Protein AF-A0A7S0NNC3-F1 (afdb_monomer)

Nearest PDB structures (foldseek):
  8gxq-assembly1_HA  TM=7.441E-01  e=6.236E-03  Homo sapiens
  8rev-assembly1_A  TM=7.590E-01  e=7.896E-02  Thermochaetoides thermophila
  4bt8-assembly1_A  TM=3.717E-01  e=1.886E+00  Homo sapiens
  2yq8-assembly1_A  TM=3.589E-01  e=1.998E+00  Homo sapiens

pLDDT: mean 87.31, std 13.61, range [35.69, 98.31]

Organism: Micromonas pusilla (NCBI:txid38833)

Foldseek 3Di:
DDDDDDDPPCPPVVVVCVVVVHDDPDDDDDPPPDDCVPGDDDDDDQAFPVGQGCDPDPVSLLDLSNLVRVLRRLLVVLQVDPDDDDDDDPDPVSLVSSVVSCVVVVSQVVSCVSNVDHDDDDDDPPDDPPPPPDD

Structure (mmCIF, N/CA/C/O backbone):
data_AF-A0A7S0NNC3-F1
#
_entry.id   AF-A0A7S0NNC3-F1
#
loop_
_atom_site.group_PDB
_atom_site.id
_atom_site.type_symbol
_atom_site.label_atom_id
_atom_site.label_alt_id
_atom_site.label_comp_id
_atom_site.label_asym_id
_atom_site.label_entity_id
_atom_site.label_seq_id
_atom_site.pdbx_PDB_ins_code
_atom_site.Cartn_x
_atom_site.Cartn_y
_atom_site.Cartn_z
_atom_site.occupancy
_atom_site.B_iso_or_equiv
_atom_site.auth_seq_id
_atom_site.auth_comp_id
_atom_site.auth_asym_id
_atom_site.auth_atom_id
_atom_site.pdbx_PDB_model_num
ATOM 1 N N . ARG A 1 1 ? 28.266 12.285 -28.027 1.00 73.88 1 ARG A N 1
ATOM 2 C CA . ARG A 1 1 ? 27.520 12.337 -26.744 1.00 73.88 1 ARG A CA 1
ATOM 3 C C . ARG A 1 1 ? 26.601 11.123 -26.718 1.00 73.88 1 ARG A C 1
ATOM 5 O O . ARG A 1 1 ? 25.989 10.869 -27.744 1.00 73.88 1 ARG A O 1
ATOM 12 N N . CYS A 1 2 ? 26.565 10.363 -25.625 1.00 85.38 2 CYS A N 1
ATOM 13 C CA . CYS A 1 2 ? 25.735 9.164 -25.469 1.00 85.38 2 CYS A CA 1
ATOM 14 C C . CYS A 1 2 ? 24.913 9.315 -24.184 1.00 85.38 2 CYS A C 1
ATOM 16 O O . CYS A 1 2 ? 25.443 9.830 -23.200 1.00 85.38 2 CYS A O 1
ATOM 18 N N . VAL A 1 3 ? 23.644 8.907 -24.213 1.00 85.94 3 VAL A N 1
ATOM 19 C CA 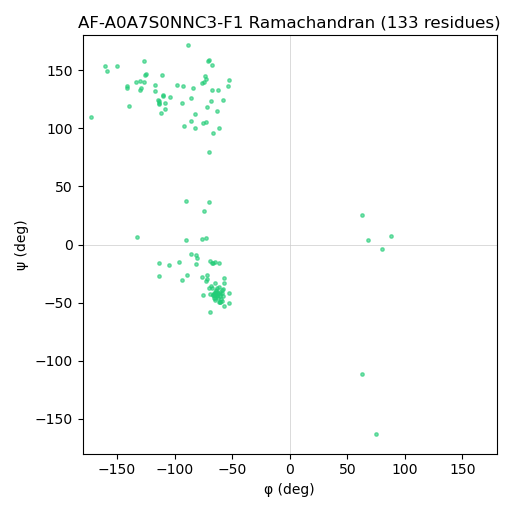. VAL A 1 3 ? 22.763 8.859 -23.040 1.00 85.94 3 VAL A CA 1
ATOM 20 C C . VAL A 1 3 ? 22.445 7.395 -22.780 1.00 85.94 3 VAL A C 1
ATOM 22 O O . VAL A 1 3 ? 21.970 6.699 -23.673 1.00 85.94 3 VAL A O 1
ATOM 25 N N . VAL A 1 4 ? 22.730 6.939 -21.564 1.00 88.38 4 VAL A N 1
ATOM 26 C CA . VAL A 1 4 ? 22.419 5.584 -21.107 1.00 88.38 4 VAL A CA 1
ATOM 27 C C . VAL A 1 4 ? 21.304 5.696 -20.082 1.00 88.38 4 VAL A C 1
ATOM 29 O O . VAL A 1 4 ? 21.416 6.479 -19.140 1.00 88.38 4 VAL A O 1
ATOM 32 N N . LEU A 1 5 ? 20.239 4.922 -20.274 1.00 85.31 5 LEU A N 1
ATOM 33 C CA . LEU A 1 5 ? 19.135 4.838 -19.332 1.00 85.31 5 LEU A CA 1
ATOM 34 C C . LEU A 1 5 ? 19.146 3.471 -18.654 1.00 85.31 5 LEU A C 1
ATOM 36 O O . LEU A 1 5 ? 19.161 2.441 -19.325 1.00 85.31 5 LEU A O 1
ATOM 40 N N . THR A 1 6 ? 19.123 3.474 -17.326 1.00 87.56 6 THR A N 1
ATOM 41 C CA . THR A 1 6 ? 19.079 2.270 -16.497 1.00 87.56 6 THR A CA 1
ATOM 42 C C . THR A 1 6 ? 17.958 2.398 -15.469 1.00 87.56 6 THR A C 1
ATOM 44 O O . THR A 1 6 ? 17.715 3.474 -14.928 1.00 87.56 6 THR A O 1
ATOM 47 N N . SER A 1 7 ? 17.242 1.304 -15.210 1.00 82.31 7 SER A N 1
ATOM 48 C CA . SER A 1 7 ? 16.233 1.215 -14.150 1.00 82.31 7 SER A CA 1
ATOM 49 C C . SER A 1 7 ? 15.990 -0.242 -13.779 1.00 82.31 7 SER A C 1
ATOM 51 O O . SER A 1 7 ? 16.085 -1.118 -14.635 1.00 82.31 7 SER A O 1
ATOM 53 N N . GLY A 1 8 ? 15.642 -0.489 -12.515 1.00 80.69 8 GLY A N 1
ATOM 54 C CA . GLY A 1 8 ? 15.256 -1.815 -12.027 1.00 80.69 8 GLY A CA 1
ATOM 55 C C . GLY A 1 8 ? 13.801 -2.201 -12.317 1.00 80.69 8 GLY A C 1
ATOM 56 O O . GLY A 1 8 ? 13.439 -3.349 -12.090 1.00 80.69 8 GLY A O 1
ATOM 57 N N . THR A 1 9 ? 12.963 -1.272 -12.796 1.00 78.06 9 THR A N 1
ATOM 58 C CA . THR A 1 9 ? 11.504 -1.476 -12.935 1.00 78.06 9 THR A CA 1
ATOM 59 C C . THR A 1 9 ? 10.926 -1.058 -14.292 1.00 78.06 9 THR A C 1
ATOM 61 O O . THR A 1 9 ? 9.714 -1.093 -14.465 1.00 78.06 9 THR A O 1
ATOM 64 N N . LEU A 1 10 ? 11.755 -0.673 -15.272 1.00 73.50 10 LEU A N 1
ATOM 65 C CA . LEU A 1 10 ? 11.293 -0.162 -16.581 1.00 73.50 10 LEU A CA 1
ATOM 66 C C . LEU A 1 10 ? 10.784 -1.235 -17.565 1.00 73.50 10 LEU A C 1
ATOM 68 O O . LEU A 1 10 ? 10.478 -0.913 -18.712 1.00 73.50 10 LEU A O 1
ATOM 72 N N . ALA A 1 11 ? 10.702 -2.500 -17.160 1.00 70.38 11 ALA A N 1
ATOM 73 C CA . ALA A 1 11 ? 10.175 -3.546 -18.029 1.00 70.38 11 ALA A CA 1
ATOM 74 C C . ALA A 1 11 ? 8.637 -3.438 -18.149 1.00 70.38 11 ALA A C 1
ATOM 76 O O . ALA A 1 11 ? 7.972 -3.219 -17.133 1.00 70.38 11 ALA A O 1
ATOM 77 N N . PRO A 1 12 ? 8.046 -3.640 -19.345 1.00 77.38 12 PRO A N 1
ATOM 78 C CA . PRO A 1 12 ? 8.695 -3.923 -20.632 1.00 77.38 12 PRO A CA 1
ATOM 79 C C . PRO A 1 12 ? 9.166 -2.650 -21.371 1.00 77.38 12 PRO A C 1
ATOM 81 O O . PRO A 1 12 ? 8.402 -1.701 -21.562 1.00 77.38 12 PRO A O 1
ATOM 84 N N . LEU A 1 13 ? 10.398 -2.659 -21.900 1.00 82.12 13 LEU A N 1
ATOM 85 C CA . LEU A 1 13 ? 11.044 -1.487 -22.519 1.00 82.12 13 LEU A CA 1
ATOM 86 C C . LEU A 1 13 ? 10.374 -1.006 -23.818 1.00 82.12 13 LEU A C 1
ATOM 88 O O . LEU A 1 13 ? 10.634 0.109 -24.277 1.00 82.12 13 LEU A O 1
ATOM 92 N N . ASN A 1 14 ? 9.517 -1.825 -24.434 1.00 79.81 14 ASN A N 1
ATOM 93 C CA . ASN A 1 14 ? 8.796 -1.455 -25.654 1.00 79.81 14 ASN A CA 1
ATOM 94 C C . ASN A 1 14 ? 7.801 -0.315 -25.417 1.00 79.81 14 ASN A C 1
ATOM 96 O O . ASN A 1 14 ? 7.783 0.641 -26.194 1.00 79.81 14 ASN A O 1
ATOM 100 N N . SER A 1 15 ? 7.016 -0.393 -24.340 1.00 80.94 15 SER A N 1
ATOM 101 C CA . SER A 1 15 ? 6.056 0.654 -23.978 1.00 80.94 15 SER A CA 1
ATOM 102 C C . SER A 1 15 ?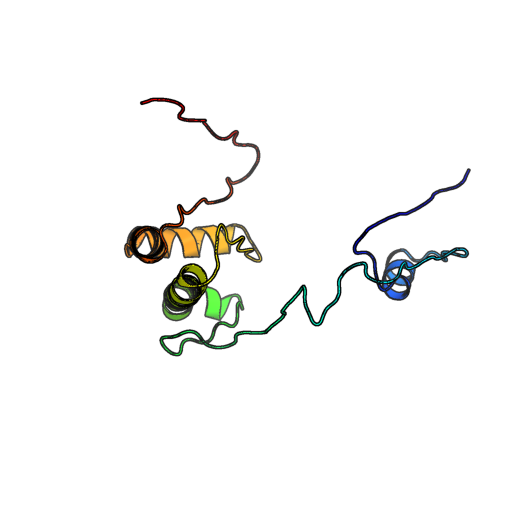 6.787 1.951 -23.645 1.00 80.94 15 SER A C 1
ATOM 104 O O . SER A 1 15 ? 6.453 3.007 -24.174 1.00 80.94 15 SER A O 1
ATOM 106 N N . PHE A 1 16 ? 7.875 1.847 -22.881 1.00 82.50 16 PHE A N 1
ATOM 107 C CA . PHE A 1 16 ? 8.694 2.991 -22.498 1.00 82.50 16 PHE A CA 1
ATOM 108 C C . PHE A 1 16 ? 9.339 3.707 -23.701 1.00 82.50 16 PHE A C 1
ATOM 110 O O . PHE A 1 16 ? 9.331 4.935 -23.785 1.00 82.50 16 PHE A O 1
ATOM 117 N N . ALA A 1 17 ? 9.856 2.952 -24.679 1.00 83.81 17 ALA A N 1
ATOM 118 C CA . ALA A 1 17 ? 10.379 3.519 -25.924 1.00 83.81 17 ALA A CA 1
ATOM 119 C C . ALA A 1 17 ? 9.307 4.293 -26.706 1.00 83.81 17 ALA A C 1
ATOM 121 O O . ALA A 1 17 ? 9.579 5.372 -27.237 1.00 83.81 17 ALA A O 1
ATOM 122 N N . SER A 1 18 ? 8.087 3.750 -26.749 1.00 84.62 18 SER A N 1
ATOM 123 C CA . SER A 1 18 ? 6.949 4.393 -27.402 1.00 84.62 18 SER A CA 1
ATOM 124 C C . SER A 1 18 ? 6.537 5.687 -26.697 1.00 84.62 18 SER A C 1
ATOM 126 O O . SER A 1 18 ? 6.276 6.676 -27.375 1.00 84.62 18 SER A O 1
ATOM 128 N N . GLU A 1 19 ? 6.499 5.705 -25.362 1.00 85.12 19 GLU A N 1
ATOM 129 C CA . GLU A 1 19 ? 6.129 6.887 -24.567 1.00 85.12 19 GLU A CA 1
ATOM 130 C C . GLU A 1 19 ? 7.103 8.054 -24.753 1.00 85.12 19 GLU A C 1
ATOM 132 O O . GLU A 1 19 ? 6.686 9.208 -24.836 1.00 85.12 19 GLU A O 1
ATOM 137 N N . LEU A 1 20 ? 8.400 7.764 -24.872 1.00 86.81 20 LEU A N 1
ATOM 138 C CA . LEU A 1 20 ? 9.416 8.786 -25.121 1.00 86.81 20 LEU A CA 1
ATOM 139 C C . LEU A 1 20 ? 9.515 9.216 -26.590 1.00 86.81 20 LEU A C 1
ATOM 141 O O . LEU A 1 20 ? 10.217 10.182 -26.890 1.00 86.81 20 LEU A O 1
ATOM 145 N N . GLY A 1 21 ? 8.871 8.499 -27.515 1.00 86.44 21 GLY A N 1
ATOM 146 C CA . GLY A 1 21 ? 8.975 8.770 -28.949 1.00 86.44 21 GLY A CA 1
ATOM 147 C C . GLY A 1 21 ? 10.395 8.602 -29.506 1.00 86.44 21 GLY A C 1
ATOM 148 O O . GLY A 1 21 ? 10.738 9.228 -30.508 1.00 86.44 21 GLY A O 1
ATOM 149 N N . VAL A 1 22 ? 11.235 7.780 -28.866 1.00 86.88 22 VAL A N 1
ATOM 150 C CA . VAL A 1 22 ? 12.627 7.540 -29.279 1.00 86.88 22 VAL A CA 1
ATOM 151 C C . VAL A 1 22 ? 12.903 6.055 -29.466 1.00 86.88 22 VAL A C 1
ATOM 153 O O . VAL A 1 22 ? 12.393 5.197 -28.746 1.00 86.88 22 VAL A O 1
ATOM 156 N N . SER A 1 23 ? 13.767 5.730 -30.427 1.00 83.25 23 SER A N 1
ATOM 157 C CA . SER A 1 23 ? 14.270 4.370 -30.579 1.00 83.25 23 SER A CA 1
ATOM 158 C C . SER A 1 23 ? 15.486 4.154 -29.677 1.00 83.25 23 SER A C 1
ATOM 160 O O . SER A 1 23 ? 16.474 4.880 -29.740 1.00 83.25 23 SER A O 1
ATOM 162 N N . PHE A 1 24 ? 15.427 3.118 -28.840 1.00 86.06 24 PHE A N 1
ATOM 163 C CA . PHE A 1 24 ? 16.599 2.589 -28.143 1.00 86.06 24 PHE A CA 1
ATOM 164 C C . PHE A 1 24 ? 17.206 1.464 -28.992 1.00 86.06 24 PHE A C 1
ATOM 166 O O . PHE A 1 24 ? 16.623 0.377 -29.014 1.00 86.06 24 PHE A O 1
ATOM 173 N N . PRO A 1 25 ? 18.306 1.700 -29.734 1.00 86.12 25 PRO A N 1
ATOM 174 C CA . PRO A 1 25 ? 18.902 0.690 -30.614 1.00 86.12 25 PRO A CA 1
ATOM 175 C C . PRO A 1 25 ? 19.599 -0.432 -29.835 1.00 86.12 25 PRO A C 1
ATOM 177 O O . PRO A 1 25 ? 19.702 -1.549 -30.329 1.00 86.12 25 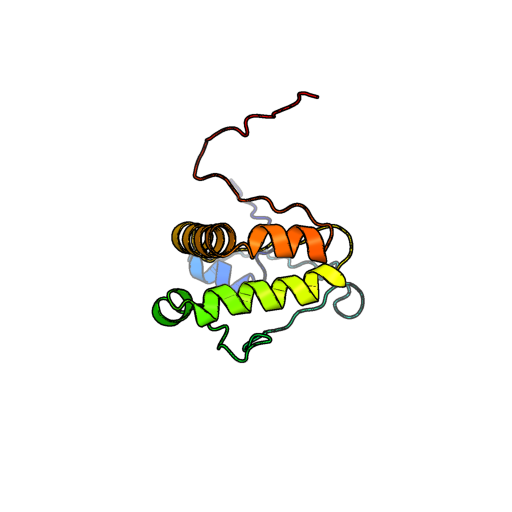PRO A O 1
ATOM 180 N N . ILE A 1 26 ? 20.054 -0.142 -28.614 1.00 86.94 26 ILE A N 1
ATOM 181 C CA . ILE A 1 26 ? 20.619 -1.118 -27.683 1.00 86.94 26 ILE A CA 1
ATOM 182 C C . ILE A 1 26 ? 19.658 -1.209 -26.502 1.00 86.94 26 ILE A C 1
ATOM 184 O O . ILE A 1 26 ? 19.366 -0.197 -25.863 1.00 86.94 26 ILE A O 1
ATOM 188 N N . ARG A 1 27 ? 19.150 -2.413 -26.233 1.00 86.25 27 ARG A N 1
ATOM 189 C CA . ARG A 1 27 ? 18.244 -2.707 -25.117 1.00 86.25 27 ARG A CA 1
ATOM 190 C C . ARG A 1 27 ? 18.726 -3.961 -24.414 1.00 86.25 27 ARG A C 1
ATOM 192 O O . ARG A 1 27 ? 19.145 -4.911 -25.068 1.00 86.25 27 ARG A O 1
ATOM 199 N N . MET A 1 28 ? 18.645 -3.952 -23.094 1.00 83.75 28 MET A N 1
ATOM 200 C CA . MET A 1 28 ? 18.954 -5.104 -22.264 1.00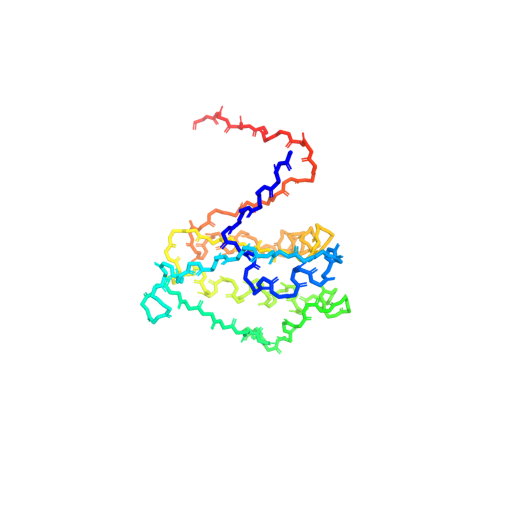 83.75 28 MET A CA 1
ATOM 201 C C . MET A 1 28 ? 17.921 -5.160 -21.145 1.00 83.75 28 MET A C 1
ATOM 203 O O . MET A 1 28 ? 17.819 -4.223 -20.358 1.00 83.75 28 MET A O 1
ATOM 207 N N . GLU A 1 29 ? 17.168 -6.252 -21.088 1.00 80.00 29 GLU A N 1
ATOM 208 C CA . GLU A 1 29 ? 16.323 -6.601 -19.949 1.00 80.00 29 GLU A CA 1
ATOM 209 C C . GLU A 1 29 ? 16.998 -7.784 -19.257 1.00 80.00 29 GLU A C 1
ATOM 211 O O . GLU A 1 29 ? 17.208 -8.833 -19.868 1.00 80.00 29 GLU A O 1
ATOM 216 N N . ALA A 1 30 ? 17.430 -7.591 -18.013 1.00 75.38 30 ALA A N 1
ATOM 217 C CA . ALA A 1 30 ? 17.977 -8.687 -17.228 1.00 75.38 30 ALA A CA 1
ATOM 218 C C . ALA A 1 30 ? 16.830 -9.608 -16.771 1.00 75.38 30 ALA A C 1
ATOM 220 O O . ALA A 1 30 ? 15.746 -9.101 -16.464 1.00 75.38 30 ALA A O 1
ATOM 221 N N . PRO A 1 31 ? 17.049 -10.933 -16.680 1.00 72.94 31 PRO A N 1
ATOM 222 C CA . PRO A 1 31 ? 16.105 -11.826 -16.019 1.00 72.94 31 PRO A CA 1
ATOM 223 C C . PRO A 1 31 ? 15.790 -11.315 -14.611 1.00 72.94 31 PRO A C 1
ATOM 225 O O . PRO A 1 31 ? 16.679 -10.810 -13.920 1.00 72.94 31 PRO A O 1
ATOM 228 N N . HIS A 1 32 ? 14.535 -11.441 -14.180 1.00 70.06 32 HIS A N 1
ATOM 229 C CA . HIS A 1 32 ? 14.151 -11.063 -12.825 1.00 70.06 32 HIS A CA 1
ATOM 230 C C . HIS A 1 32 ? 14.982 -11.867 -11.813 1.00 70.06 32 HIS A C 1
ATOM 232 O O . HIS A 1 32 ? 14.981 -13.093 -11.844 1.00 70.06 32 HIS A O 1
ATOM 238 N N . CYS A 1 33 ? 15.679 -11.184 -10.902 1.00 75.44 33 CYS A N 1
ATOM 239 C CA . CYS A 1 33 ? 16.500 -11.827 -9.866 1.00 75.44 33 CYS A CA 1
ATOM 240 C C . CYS A 1 33 ? 15.674 -12.500 -8.752 1.00 75.44 33 CYS A C 1
ATOM 242 O O . CYS A 1 33 ? 16.242 -12.917 -7.747 1.00 75.44 33 CYS A O 1
ATOM 244 N N . VAL A 1 34 ? 14.348 -12.536 -8.895 1.00 80.31 34 VAL A N 1
ATOM 245 C CA . VAL A 1 34 ? 13.395 -13.002 -7.889 1.00 80.31 34 VAL A CA 1
ATOM 246 C C . VAL A 1 34 ? 12.724 -14.265 -8.409 1.00 80.31 34 VAL A C 1
ATOM 248 O O . VAL A 1 34 ? 12.105 -14.239 -9.474 1.00 80.31 34 VAL A O 1
ATOM 251 N N . ASP A 1 35 ? 12.817 -15.347 -7.643 1.00 84.69 35 ASP A N 1
ATOM 252 C CA . ASP A 1 35 ? 12.012 -16.541 -7.863 1.00 84.69 35 ASP A CA 1
ATOM 253 C C . ASP A 1 35 ? 10.567 -16.252 -7.446 1.00 84.69 35 ASP A C 1
ATOM 255 O O . ASP A 1 35 ? 10.232 -16.152 -6.264 1.00 84.69 35 ASP A O 1
ATOM 259 N N . VAL A 1 36 ? 9.702 -16.086 -8.441 1.00 84.56 36 VAL A N 1
ATOM 260 C CA . VAL A 1 36 ? 8.288 -15.749 -8.248 1.00 84.56 36 VAL A CA 1
ATOM 261 C C . VAL A 1 36 ? 7.486 -16.844 -7.542 1.00 84.56 36 VAL A C 1
ATOM 263 O O . VAL A 1 36 ? 6.381 -16.562 -7.093 1.00 84.56 36 VAL A O 1
ATOM 266 N N . HIS A 1 37 ? 7.998 -18.073 -7.439 1.00 84.75 37 HIS A N 1
ATOM 267 C CA . HIS A 1 37 ? 7.310 -19.167 -6.752 1.00 84.75 37 HIS A CA 1
ATOM 268 C C . HIS A 1 37 ? 7.643 -19.233 -5.261 1.00 84.75 37 HIS A C 1
ATOM 270 O O . HIS A 1 37 ? 6.815 -19.685 -4.474 1.00 84.75 37 HIS A O 1
ATOM 276 N N . GLU A 1 38 ? 8.818 -18.741 -4.874 1.00 88.50 38 GLU A N 1
ATOM 277 C CA . GLU A 1 38 ? 9.342 -18.877 -3.510 1.00 88.50 38 GLU A CA 1
ATOM 278 C C . GLU A 1 38 ? 9.445 -17.534 -2.772 1.00 88.50 38 GLU A C 1
ATOM 280 O O . GLU A 1 38 ? 9.390 -17.487 -1.545 1.00 88.50 38 GLU A O 1
ATOM 285 N N . GLN A 1 39 ? 9.609 -16.421 -3.496 1.00 88.00 39 GLN A N 1
ATOM 286 C CA . GLN A 1 39 ? 10.007 -15.141 -2.897 1.00 88.00 39 GLN A CA 1
ATOM 287 C C . GLN A 1 39 ? 8.938 -14.048 -2.969 1.00 88.00 39 GLN A C 1
ATOM 289 O O . GLN A 1 39 ? 9.061 -13.045 -2.264 1.00 88.00 39 GLN A O 1
ATOM 294 N N . VAL A 1 40 ? 7.905 -14.198 -3.806 1.00 90.12 40 VAL A N 1
ATOM 295 C CA . VAL A 1 40 ? 6.856 -13.181 -3.977 1.00 90.12 40 VAL A CA 1
ATOM 296 C C . VAL A 1 40 ? 5.489 -13.827 -4.133 1.00 90.12 40 VAL A C 1
ATOM 298 O O . VAL A 1 40 ? 5.296 -14.728 -4.938 1.00 90.12 40 VAL A O 1
ATOM 301 N N . TRP A 1 41 ? 4.509 -13.281 -3.421 1.00 90.25 41 TRP A N 1
ATOM 302 C CA . TRP A 1 41 ? 3.099 -13.536 -3.677 1.00 90.25 41 TRP A CA 1
ATOM 303 C C . TRP A 1 41 ? 2.406 -12.234 -4.076 1.00 90.25 41 TRP A C 1
ATOM 305 O O . TRP A 1 41 ? 2.631 -11.188 -3.466 1.00 90.25 41 TRP A O 1
ATOM 315 N N . ALA A 1 42 ? 1.548 -12.308 -5.091 1.00 91.31 42 ALA A N 1
ATOM 316 C CA . ALA A 1 42 ? 0.718 -11.200 -5.536 1.00 91.31 42 ALA A CA 1
ATOM 317 C C . ALA A 1 42 ? -0.735 -11.664 -5.654 1.00 91.31 42 ALA A C 1
ATOM 319 O O . ALA A 1 42 ? -1.022 -12.701 -6.252 1.00 91.31 42 ALA A O 1
ATOM 320 N N . GLY A 1 43 ? -1.658 -10.874 -5.112 1.00 90.75 43 GLY A N 1
ATOM 321 C CA . GLY A 1 43 ? -3.084 -11.161 -5.164 1.00 90.75 43 GLY A CA 1
ATOM 322 C C . GLY A 1 43 ? -3.920 -9.889 -5.166 1.00 90.75 43 GLY A C 1
ATOM 323 O O . GLY A 1 43 ? -3.496 -8.845 -4.672 1.00 90.75 43 GLY A O 1
ATOM 324 N N . ALA A 1 44 ? -5.120 -9.988 -5.735 1.00 92.75 44 ALA A N 1
ATOM 325 C CA . ALA A 1 44 ? -6.116 -8.926 -5.716 1.00 92.75 44 ALA A CA 1
ATOM 326 C C . ALA A 1 44 ? -7.212 -9.275 -4.706 1.00 92.75 44 ALA A C 1
ATOM 328 O O . ALA A 1 44 ? -7.806 -10.351 -4.773 1.00 92.75 44 ALA A O 1
ATOM 329 N N . VAL A 1 45 ? -7.497 -8.353 -3.787 1.00 91.50 45 VAL A N 1
ATOM 330 C CA . VAL A 1 45 ? -8.538 -8.521 -2.768 1.00 91.50 45 VAL A CA 1
ATOM 331 C C . VAL A 1 45 ? -9.664 -7.537 -3.054 1.00 91.50 45 VAL A C 1
ATOM 333 O O . VAL A 1 45 ? -9.476 -6.329 -2.960 1.00 91.50 45 VAL A O 1
ATOM 336 N N . GLY A 1 46 ? -10.833 -8.060 -3.430 1.00 94.12 46 GLY A N 1
ATOM 337 C CA . GLY A 1 46 ? -11.987 -7.241 -3.821 1.00 94.12 46 GLY A CA 1
ATOM 338 C C . GLY A 1 46 ? -13.011 -6.981 -2.713 1.00 94.12 46 GLY A C 1
ATOM 339 O O . GLY A 1 46 ? -13.850 -6.095 -2.869 1.00 94.12 46 GLY A O 1
ATOM 340 N N . VAL A 1 47 ? -12.972 -7.735 -1.610 1.00 96.06 47 VAL A N 1
ATOM 341 C CA . VAL A 1 47 ? -13.986 -7.697 -0.541 1.00 96.06 47 VAL A CA 1
ATOM 342 C C . VAL A 1 47 ? -13.309 -7.825 0.821 1.00 96.06 47 VAL A C 1
ATOM 3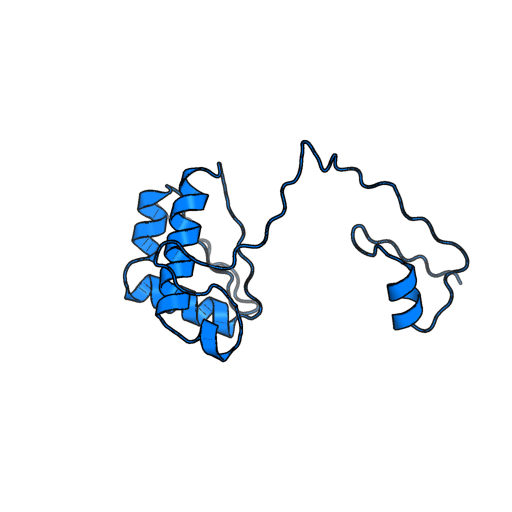44 O O . VAL A 1 47 ? -12.397 -8.638 0.974 1.00 96.06 47 VAL A O 1
ATOM 347 N N . GLY A 1 48 ? -13.731 -7.011 1.788 1.00 95.50 48 GLY A N 1
ATOM 348 C CA . GLY A 1 48 ? -13.205 -7.037 3.149 1.00 95.50 48 GLY A CA 1
ATOM 349 C C . GLY A 1 48 ? -13.945 -8.019 4.073 1.00 95.50 48 GLY A C 1
ATOM 350 O O . GLY A 1 48 ? -14.970 -8.590 3.689 1.00 95.50 48 GLY A O 1
ATOM 351 N N . PRO A 1 49 ? -13.434 -8.246 5.297 1.00 95.88 49 PRO A N 1
ATOM 352 C CA . PRO A 1 49 ? -14.006 -9.199 6.254 1.00 95.88 49 PRO A CA 1
ATOM 353 C C . PRO A 1 49 ? -15.476 -8.964 6.638 1.00 95.88 49 PRO A C 1
ATOM 355 O O . PRO A 1 49 ? -16.179 -9.916 6.968 1.00 95.88 49 PRO A O 1
ATOM 358 N N . ALA A 1 50 ? -15.951 -7.719 6.607 1.00 95.94 50 ALA A N 1
ATOM 359 C CA . ALA A 1 50 ? -17.339 -7.342 6.871 1.00 95.94 50 ALA A CA 1
ATOM 360 C C . ALA A 1 50 ? -18.211 -7.326 5.599 1.00 95.94 50 ALA A C 1
ATOM 362 O O . ALA A 1 50 ? -19.390 -6.977 5.666 1.00 95.94 50 ALA A O 1
ATOM 363 N N . GLY A 1 51 ? -17.656 -7.716 4.448 1.00 95.75 51 GLY A N 1
ATOM 364 C CA . GLY A 1 51 ? -18.364 -7.826 3.175 1.00 95.75 51 GLY A CA 1
ATOM 365 C C . GLY A 1 51 ? -18.399 -6.537 2.353 1.00 95.75 51 GLY A C 1
ATOM 366 O O . GLY A 1 51 ? -19.085 -6.495 1.329 1.00 95.75 51 GLY A O 1
ATOM 367 N N . ALA A 1 52 ? -17.681 -5.483 2.754 1.00 95.75 52 ALA A N 1
ATOM 368 C CA . ALA A 1 52 ? -17.619 -4.260 1.965 1.00 95.75 52 ALA A CA 1
ATOM 369 C C . ALA A 1 52 ? -16.754 -4.468 0.714 1.00 95.75 52 ALA A C 1
ATOM 371 O O . ALA A 1 52 ? -15.715 -5.130 0.751 1.00 95.75 52 ALA A O 1
ATOM 372 N N . SER A 1 53 ? -17.160 -3.866 -0.406 1.00 94.50 53 SER A N 1
ATOM 373 C CA . SER A 1 53 ? -16.340 -3.855 -1.620 1.00 94.50 53 SER A CA 1
ATOM 374 C C . SER A 1 53 ? -15.098 -2.993 -1.399 1.00 94.50 53 SER A C 1
ATOM 376 O O . SER A 1 53 ? -15.218 -1.805 -1.108 1.00 94.50 53 SER A O 1
ATOM 378 N N . LEU A 1 54 ? -13.910 -3.567 -1.597 1.00 93.81 54 LEU A N 1
ATOM 379 C CA . LEU A 1 54 ? -12.615 -2.884 -1.505 1.00 93.81 54 LEU A CA 1
ATOM 380 C C . LEU A 1 54 ? -12.181 -2.296 -2.855 1.00 93.81 54 LEU A C 1
ATOM 382 O O . LEU A 1 54 ? -11.008 -2.293 -3.222 1.00 93.81 54 LEU A O 1
ATOM 386 N N . HIS A 1 55 ? -13.136 -1.771 -3.618 1.00 91.06 55 HIS A N 1
ATOM 387 C CA . HIS A 1 55 ? -12.850 -1.075 -4.865 1.00 91.06 55 HIS A CA 1
ATOM 388 C C . HIS A 1 55 ? -12.528 0.389 -4.562 1.00 91.06 55 HIS A C 1
ATOM 390 O O . HIS A 1 55 ? -13.425 1.175 -4.276 1.00 91.06 55 HIS A O 1
ATOM 396 N N . GLY A 1 56 ? -11.256 0.778 -4.657 1.00 86.19 56 GLY A N 1
ATOM 397 C CA . GLY A 1 56 ? -10.757 2.124 -4.328 1.00 86.19 56 GLY A CA 1
ATOM 398 C C . GLY A 1 56 ? -11.171 3.254 -5.286 1.00 86.19 56 GLY A C 1
ATOM 399 O O . GLY A 1 56 ? -10.374 4.147 -5.561 1.00 86.19 56 GLY A O 1
ATOM 400 N N . THR A 1 57 ? -12.393 3.230 -5.825 1.00 89.25 57 THR A N 1
ATOM 401 C CA . THR A 1 57 ? -12.937 4.334 -6.632 1.00 89.25 57 THR A CA 1
ATOM 402 C C . THR A 1 57 ? -13.239 5.548 -5.751 1.00 89.25 57 THR A C 1
ATOM 404 O O . THR A 1 57 ? -13.469 5.402 -4.551 1.00 89.25 57 THR A O 1
ATOM 407 N N . PHE A 1 58 ? -13.302 6.754 -6.331 1.00 84.44 58 PHE A N 1
ATOM 408 C CA . PHE A 1 58 ? -13.578 7.982 -5.567 1.00 84.44 58 PHE A CA 1
ATOM 409 C C . PHE A 1 58 ? -14.844 7.879 -4.701 1.00 84.44 58 PHE A C 1
ATOM 411 O O . PHE A 1 58 ? -14.840 8.315 -3.551 1.00 84.44 58 PHE A O 1
ATOM 418 N N . LYS A 1 59 ? -15.908 7.278 -5.250 1.00 89.06 59 LYS A N 1
ATOM 419 C CA . LYS A 1 59 ? -17.188 7.102 -4.561 1.00 89.06 59 LYS A CA 1
ATOM 420 C C . LYS A 1 59 ? -17.067 6.089 -3.423 1.00 89.06 59 LYS A C 1
ATOM 422 O O . LYS A 1 59 ? -17.309 6.444 -2.277 1.00 89.06 59 LYS A O 1
ATOM 427 N N . THR A 1 60 ? -16.650 4.863 -3.728 1.00 89.62 60 THR A N 1
ATOM 428 C CA . THR A 1 60 ? -16.595 3.767 -2.749 1.00 89.62 60 THR A CA 1
ATOM 429 C C . THR A 1 60 ? -15.598 4.063 -1.629 1.00 89.62 60 THR A C 1
ATOM 431 O O . THR A 1 60 ? -15.907 3.861 -0.463 1.00 89.62 60 THR A O 1
ATOM 434 N N . ALA A 1 61 ? -14.440 4.649 -1.945 1.00 91.38 61 ALA A N 1
ATOM 435 C CA . ALA A 1 61 ? -13.433 4.997 -0.945 1.00 91.38 61 ALA A CA 1
ATOM 436 C C . ALA A 1 61 ? -13.875 6.120 0.019 1.00 91.38 61 ALA A C 1
ATOM 438 O O . ALA A 1 61 ? -13.261 6.330 1.069 1.00 91.38 61 ALA A O 1
ATOM 439 N N . ALA A 1 62 ? -14.925 6.875 -0.321 1.00 91.69 62 ALA A N 1
ATOM 440 C CA . ALA A 1 62 ? -15.528 7.858 0.575 1.00 91.69 62 ALA A CA 1
ATOM 441 C C . ALA A 1 62 ? -16.506 7.227 1.583 1.00 91.69 62 ALA A C 1
ATOM 443 O O . ALA A 1 62 ? -16.807 7.854 2.597 1.00 91.69 62 ALA A O 1
ATOM 444 N N . GLU A 1 63 ? -16.969 5.999 1.346 1.00 96.25 63 GLU A N 1
ATOM 445 C CA . GLU A 1 63 ? -17.924 5.310 2.212 1.00 96.25 63 GLU A CA 1
ATOM 446 C C . GLU A 1 63 ? -17.235 4.776 3.474 1.00 96.25 63 GLU A C 1
ATOM 448 O O . GLU A 1 63 ? -16.135 4.224 3.422 1.00 96.25 63 GLU A O 1
ATOM 453 N N . PHE A 1 64 ? -17.888 4.906 4.633 1.00 97.44 64 PHE A N 1
ATOM 454 C CA . PHE A 1 64 ? -17.321 4.406 5.889 1.00 97.44 64 PHE A CA 1
ATOM 455 C C . PHE A 1 64 ? -17.177 2.886 5.905 1.00 97.44 64 PHE A C 1
ATOM 457 O O . PHE A 1 64 ? -16.194 2.398 6.445 1.00 97.44 64 PHE A O 1
ATOM 464 N N . ALA A 1 65 ? -18.082 2.153 5.250 1.00 97.31 65 ALA A N 1
ATOM 465 C CA . ALA A 1 65 ? -17.973 0.701 5.124 1.00 97.31 65 ALA A CA 1
ATOM 466 C C . ALA A 1 65 ? -16.650 0.287 4.458 1.00 97.31 65 ALA A C 1
ATOM 468 O O . ALA A 1 65 ? -15.962 -0.583 4.975 1.00 97.31 65 ALA A O 1
ATOM 469 N N . TYR A 1 66 ? -16.244 0.962 3.376 1.00 97.25 66 TYR A N 1
ATOM 470 C CA . TYR A 1 66 ? -14.939 0.736 2.747 1.00 97.25 66 TYR A CA 1
ATOM 471 C C . TYR A 1 66 ? -13.788 1.025 3.717 1.00 97.25 66 TYR A C 1
ATOM 473 O O . TYR A 1 66 ? -12.871 0.222 3.858 1.00 97.25 66 TYR A O 1
ATOM 481 N N . GLN A 1 67 ? -13.825 2.185 4.379 1.00 97.81 67 GLN A N 1
ATOM 482 C CA . GLN A 1 67 ? -12.729 2.630 5.244 1.00 97.81 67 GLN A CA 1
ATOM 483 C C . GLN A 1 67 ? -12.560 1.701 6.449 1.00 97.81 67 GLN A C 1
ATOM 485 O O . GLN A 1 67 ? -11.438 1.332 6.787 1.00 97.81 67 GLN A O 1
ATOM 490 N N . ASP A 1 68 ? -13.663 1.305 7.077 1.00 98.12 68 ASP A N 1
ATOM 491 C CA . ASP A 1 68 ? -13.663 0.434 8.247 1.00 98.12 68 ASP A CA 1
ATOM 492 C C . ASP A 1 68 ? -13.230 -0.988 7.861 1.00 98.12 68 ASP A C 1
ATOM 494 O O . ASP A 1 68 ? -12.389 -1.587 8.534 1.00 98.12 68 ASP A O 1
ATOM 498 N N . ASP A 1 69 ? -13.728 -1.511 6.738 1.00 97.56 69 ASP A N 1
ATOM 499 C CA . ASP A 1 69 ? -13.431 -2.882 6.329 1.00 97.56 69 ASP A CA 1
ATOM 500 C C . ASP A 1 69 ? -12.024 -3.053 5.743 1.00 97.56 69 ASP A C 1
ATOM 502 O O . ASP A 1 69 ? -11.398 -4.098 5.919 1.00 97.56 69 ASP A O 1
ATOM 506 N N . LEU A 1 70 ? -11.460 -1.996 5.148 1.00 97.31 70 LEU A N 1
ATOM 507 C CA . LEU A 1 70 ? -10.033 -1.937 4.825 1.00 97.31 70 LEU A CA 1
ATOM 508 C C . LEU A 1 70 ? -9.173 -2.086 6.091 1.00 97.31 70 LEU A C 1
ATOM 510 O O . LEU A 1 70 ? -8.172 -2.801 6.083 1.00 97.31 70 LEU A O 1
ATOM 514 N N . GLY A 1 71 ? -9.575 -1.440 7.190 1.00 97.19 71 GLY A N 1
ATOM 515 C CA . GLY A 1 71 ? -8.904 -1.567 8.485 1.00 97.19 71 GLY A CA 1
ATOM 516 C C . GLY A 1 71 ? -9.012 -2.981 9.056 1.00 97.19 71 GLY A C 1
ATOM 517 O O . GLY A 1 71 ? -8.022 -3.524 9.542 1.00 97.19 71 GLY A O 1
ATOM 518 N N . ASN A 1 72 ? -10.184 -3.614 8.941 1.00 96.88 72 ASN A N 1
ATOM 519 C CA . ASN A 1 72 ? -10.376 -5.008 9.351 1.00 96.88 72 ASN A CA 1
ATOM 520 C C . ASN A 1 72 ? -9.509 -5.970 8.532 1.00 96.88 72 ASN A C 1
ATOM 522 O O . ASN A 1 72 ? -8.871 -6.846 9.112 1.00 96.88 72 ASN A O 1
ATOM 526 N N . ALA A 1 73 ? -9.442 -5.790 7.210 1.00 96.50 73 ALA A N 1
ATOM 527 C CA . ALA A 1 73 ? -8.599 -6.606 6.338 1.00 96.50 73 ALA A CA 1
ATOM 528 C C . ALA A 1 73 ? -7.122 -6.518 6.750 1.00 96.50 73 ALA A C 1
ATOM 530 O O . ALA A 1 73 ? -6.471 -7.538 6.976 1.00 96.50 73 ALA A O 1
ATOM 531 N N . LEU A 1 74 ? -6.618 -5.294 6.947 1.00 96.56 74 LEU A N 1
ATOM 532 C CA . LEU A 1 74 ? -5.254 -5.071 7.424 1.00 96.56 74 LEU A CA 1
ATOM 533 C C . LEU A 1 74 ? -5.020 -5.678 8.804 1.00 96.56 74 LEU A C 1
ATOM 535 O O . LEU A 1 74 ? -3.935 -6.199 9.046 1.00 96.56 74 LEU A O 1
ATOM 539 N N . ARG A 1 75 ? -6.011 -5.641 9.701 1.00 95.94 75 ARG A N 1
ATOM 540 C CA . ARG A 1 75 ? -5.887 -6.232 11.035 1.00 95.94 75 ARG A CA 1
ATOM 541 C C . ARG A 1 75 ? -5.663 -7.733 10.954 1.00 95.94 75 ARG A C 1
ATOM 543 O O . ARG A 1 75 ? -4.779 -8.223 11.644 1.00 95.94 75 ARG A O 1
ATOM 550 N N . GLU A 1 76 ? -6.428 -8.443 10.128 1.00 94.75 76 GLU A N 1
ATOM 551 C CA . GLU 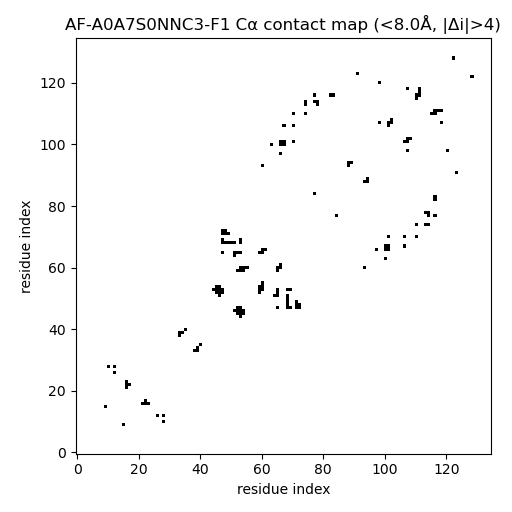A 1 76 ? -6.249 -9.888 9.967 1.00 94.75 76 GLU A CA 1
ATOM 552 C C . GLU A 1 76 ? -4.885 -10.205 9.335 1.00 94.75 76 GLU A C 1
ATOM 554 O O . GLU A 1 76 ? -4.123 -10.983 9.898 1.00 94.75 76 GLU A O 1
ATOM 559 N N . TRP A 1 77 ? -4.494 -9.525 8.251 1.00 94.56 77 TRP A N 1
ATOM 560 C CA . TRP A 1 77 ? -3.202 -9.794 7.601 1.00 94.56 77 TRP A CA 1
ATOM 561 C C . TRP A 1 77 ? -1.997 -9.443 8.470 1.00 94.56 77 TRP A C 1
ATOM 563 O O . TRP A 1 77 ? -1.027 -10.194 8.532 1.00 94.56 77 TRP A O 1
ATOM 573 N N . CYS A 1 78 ? -2.038 -8.312 9.171 1.00 96.56 78 CYS A N 1
ATOM 574 C CA . CYS A 1 78 ? -0.922 -7.880 10.007 1.00 96.56 78 CYS A CA 1
ATOM 575 C C . CYS A 1 78 ? -0.721 -8.768 11.244 1.00 96.56 78 CYS A C 1
ATOM 577 O O . CYS A 1 78 ? 0.330 -8.668 11.872 1.00 96.56 78 CYS A O 1
ATOM 579 N N . ARG A 1 79 ? -1.681 -9.625 11.619 1.00 95.12 79 ARG A N 1
ATOM 580 C CA . ARG A 1 79 ? -1.454 -10.621 12.679 1.00 95.12 79 ARG A CA 1
ATOM 581 C C . ARG A 1 79 ? -0.493 -11.716 12.228 1.00 95.12 79 ARG A C 1
ATOM 583 O O . ARG A 1 79 ? 0.343 -12.133 13.023 1.00 95.12 79 ARG A O 1
ATOM 590 N N . ASP A 1 80 ? -0.590 -12.117 10.965 1.00 93.94 80 ASP A N 1
ATOM 591 C CA . ASP A 1 80 ? 0.195 -13.221 10.411 1.00 93.94 80 ASP A CA 1
ATOM 592 C C . ASP A 1 80 ? 1.491 -12.740 9.746 1.00 93.94 80 ASP A C 1
ATOM 594 O O . ASP A 1 80 ? 2.499 -13.444 9.765 1.00 93.94 80 ASP A O 1
ATOM 598 N N . ILE A 1 81 ? 1.501 -11.527 9.179 1.00 95.31 81 ILE A N 1
ATOM 599 C CA . ILE A 1 81 ? 2.693 -10.971 8.531 1.00 95.31 81 ILE A CA 1
ATOM 600 C C . ILE A 1 81 ? 3.728 -10.590 9.602 1.00 95.31 81 ILE A C 1
ATOM 602 O O . ILE A 1 81 ? 3.469 -9.698 10.420 1.00 95.31 81 ILE A O 1
ATOM 606 N N . PRO A 1 82 ? 4.931 -11.190 9.607 1.00 93.88 82 PRO A N 1
ATOM 607 C CA . PRO A 1 82 ? 5.971 -10.834 10.562 1.00 93.88 82 PRO A CA 1
ATOM 608 C C . PRO A 1 82 ? 6.535 -9.433 10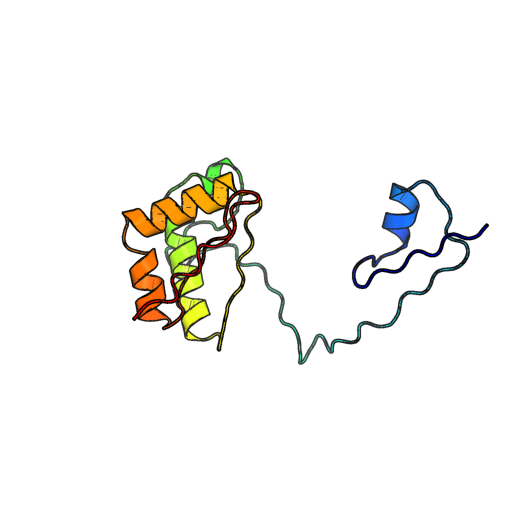.278 1.00 93.88 82 PRO A C 1
ATOM 610 O O . PRO A 1 82 ? 6.441 -8.903 9.175 1.00 93.88 82 PRO A O 1
ATOM 613 N N . HIS A 1 83 ? 7.156 -8.821 11.287 1.00 93.19 83 HIS A N 1
ATOM 614 C CA . HIS A 1 83 ? 7.839 -7.525 11.168 1.00 93.19 83 HIS A CA 1
ATOM 615 C C . HIS A 1 83 ? 6.907 -6.358 10.784 1.00 93.19 83 HIS A C 1
ATOM 617 O O . HIS A 1 83 ? 6.083 -5.963 11.611 1.00 93.19 83 HIS A O 1
ATOM 623 N N . GLY A 1 84 ? 7.035 -5.789 9.582 1.00 93.81 84 GLY A N 1
ATOM 624 C CA . GLY A 1 84 ? 6.372 -4.551 9.167 1.00 93.81 84 GLY A CA 1
ATOM 625 C C . GLY A 1 84 ? 5.584 -4.690 7.866 1.00 93.81 84 GLY A C 1
ATOM 626 O O . GLY A 1 84 ? 5.851 -5.570 7.054 1.00 93.81 84 GLY A O 1
ATOM 627 N N . VAL A 1 85 ? 4.620 -3.789 7.674 1.00 96.75 85 VAL A N 1
ATOM 628 C CA . VAL A 1 85 ? 3.777 -3.703 6.474 1.00 96.75 85 VAL A CA 1
ATOM 629 C C . VAL A 1 85 ? 3.803 -2.267 5.965 1.00 96.75 85 VAL A C 1
ATOM 631 O O . VAL A 1 85 ? 3.656 -1.331 6.749 1.00 96.75 85 VAL A O 1
ATOM 634 N N . LEU A 1 86 ? 3.977 -2.098 4.655 1.00 96.81 86 LEU A N 1
ATOM 635 C CA . LEU A 1 86 ? 3.908 -0.807 3.978 1.00 96.81 86 LEU A CA 1
ATOM 636 C C . LEU A 1 86 ? 2.624 -0.744 3.148 1.00 96.81 86 LEU A C 1
ATOM 638 O O . LEU A 1 86 ? 2.407 -1.583 2.276 1.00 96.81 86 LEU A O 1
ATOM 642 N N . VAL A 1 87 ? 1.773 0.243 3.427 1.00 96.06 87 VAL A N 1
ATOM 643 C CA . VAL A 1 87 ? 0.481 0.424 2.752 1.00 96.06 87 VAL A CA 1
ATOM 644 C C . VAL A 1 87 ? 0.519 1.708 1.936 1.00 96.06 87 VAL A C 1
ATOM 646 O O . VAL A 1 87 ? 0.701 2.792 2.488 1.00 96.06 87 VAL A O 1
ATOM 649 N N . PHE A 1 88 ? 0.314 1.589 0.626 1.00 95.06 88 PHE A N 1
ATOM 650 C CA . PHE A 1 88 ? 0.243 2.731 -0.281 1.00 95.06 88 PHE A CA 1
ATOM 651 C C . PHE A 1 88 ? -1.207 3.122 -0.556 1.00 95.06 88 PHE A C 1
ATOM 653 O O . PHE A 1 88 ? -2.053 2.272 -0.832 1.00 95.06 88 PHE A O 1
ATOM 660 N N . PHE A 1 89 ? -1.475 4.426 -0.542 1.00 93.56 89 PHE A N 1
ATOM 661 C CA . PHE A 1 89 ? -2.750 4.995 -0.967 1.00 93.56 89 PHE A CA 1
ATOM 662 C C . PHE A 1 89 ? -2.566 5.784 -2.272 1.00 93.56 89 PHE A C 1
ATOM 664 O O . PHE A 1 89 ? -1.549 6.457 -2.429 1.00 93.56 89 PHE A O 1
ATOM 671 N N . PRO A 1 90 ? -3.562 5.799 -3.179 1.00 91.94 90 PRO A N 1
ATOM 672 C CA . PRO A 1 90 ? -3.499 6.565 -4.431 1.00 91.94 90 PRO A CA 1
ATOM 673 C C . PRO A 1 90 ? -3.354 8.089 -4.274 1.00 91.94 90 PRO A C 1
ATOM 675 O O . PRO A 1 90 ? -3.085 8.782 -5.250 1.00 91.94 90 PRO A O 1
ATOM 678 N N . SER A 1 91 ? -3.607 8.642 -3.082 1.00 91.56 91 SER A N 1
ATOM 679 C CA . SER A 1 91 ? -3.431 10.068 -2.782 1.00 91.56 91 SER A CA 1
ATOM 680 C C . SER A 1 91 ? -3.334 10.313 -1.275 1.00 91.56 91 SER A C 1
ATOM 682 O O . SER A 1 91 ? -3.960 9.593 -0.490 1.00 91.56 91 SER A O 1
ATOM 684 N N . TYR A 1 92 ? -2.653 11.394 -0.875 1.00 93.06 92 TYR A N 1
ATOM 685 C CA . TYR A 1 92 ? -2.644 11.855 0.520 1.00 93.06 92 TYR A CA 1
ATOM 686 C C . TYR A 1 92 ? -4.055 12.157 1.033 1.00 93.06 92 TYR A C 1
ATOM 688 O O . TYR A 1 92 ? -4.392 11.815 2.157 1.00 93.06 92 TYR A O 1
ATOM 696 N N . SER A 1 93 ? -4.931 12.724 0.198 1.00 93.00 93 SER A N 1
ATOM 697 C CA . SER A 1 93 ? -6.312 13.015 0.599 1.00 93.00 93 SER A CA 1
ATOM 698 C C . SER A 1 93 ? -7.082 11.769 1.046 1.00 93.00 93 SER A C 1
ATOM 700 O O . SER A 1 93 ? -7.858 11.850 1.998 1.00 93.00 93 SER A O 1
ATOM 702 N N . LEU A 1 94 ? -6.884 10.623 0.381 1.00 93.75 94 LEU A N 1
ATOM 703 C CA . LEU A 1 94 ? -7.507 9.367 0.800 1.00 93.75 94 LEU A CA 1
ATOM 704 C C . LEU A 1 94 ? -6.822 8.778 2.037 1.00 93.75 94 LEU A C 1
ATOM 706 O O . LEU A 1 94 ? -7.519 8.352 2.956 1.00 93.75 94 LEU A O 1
ATOM 710 N N . LEU A 1 95 ? -5.488 8.796 2.071 1.00 95.38 95 LEU A N 1
ATOM 711 C CA . LEU A 1 95 ? -4.700 8.359 3.223 1.00 95.38 95 LEU A CA 1
ATOM 712 C C . LEU A 1 95 ? -5.157 9.074 4.500 1.00 95.38 95 LEU A C 1
ATOM 714 O O . LEU A 1 95 ? -5.488 8.420 5.486 1.00 95.38 95 LEU A O 1
ATOM 718 N N . ASP A 1 96 ? -5.261 10.403 4.465 1.00 95.31 96 ASP A N 1
ATOM 719 C CA . ASP A 1 96 ? -5.682 11.199 5.617 1.00 95.31 96 ASP A CA 1
ATOM 720 C C . ASP A 1 96 ? -7.111 10.901 6.039 1.00 95.31 96 ASP A C 1
ATOM 722 O O . ASP A 1 96 ? -7.379 10.769 7.230 1.00 95.31 96 ASP A O 1
ATOM 726 N N . ARG A 1 97 ? -8.030 10.748 5.080 1.00 95.69 97 ARG A N 1
ATOM 727 C CA . ARG A 1 97 ? -9.427 10.417 5.375 1.00 95.69 97 ARG A CA 1
ATOM 728 C C . ARG A 1 97 ? -9.536 9.082 6.111 1.00 95.69 97 ARG A C 1
ATOM 730 O O . ARG A 1 97 ? -10.197 9.009 7.143 1.00 95.69 97 ARG A O 1
ATOM 737 N N . VAL A 1 98 ? -8.871 8.047 5.598 1.00 97.00 98 VAL A N 1
ATOM 738 C CA . VAL A 1 98 ? -8.865 6.705 6.196 1.00 97.00 98 VAL A CA 1
ATOM 739 C C . VAL A 1 98 ? -8.184 6.734 7.566 1.00 97.00 98 VAL A C 1
ATOM 741 O O . VAL A 1 98 ? -8.746 6.246 8.545 1.00 97.00 98 VAL A O 1
ATOM 744 N N . ALA A 1 99 ? -7.022 7.383 7.677 1.00 97.12 99 ALA A N 1
ATOM 745 C CA . ALA A 1 99 ? -6.309 7.516 8.943 1.00 97.12 99 ALA A CA 1
ATOM 746 C C . ALA A 1 99 ? -7.142 8.268 9.997 1.00 97.12 99 ALA A C 1
ATOM 748 O O . ALA A 1 99 ? -7.213 7.843 11.151 1.00 97.12 99 ALA A O 1
ATOM 749 N N . GLN A 1 100 ? -7.815 9.358 9.618 1.00 97.25 100 GLN A N 1
ATOM 750 C CA . GLN A 1 100 ? -8.722 10.103 10.496 1.00 97.25 100 GLN A CA 1
ATOM 751 C C . GLN A 1 100 ? -9.929 9.258 10.919 1.00 97.25 100 GLN A C 1
ATOM 753 O O 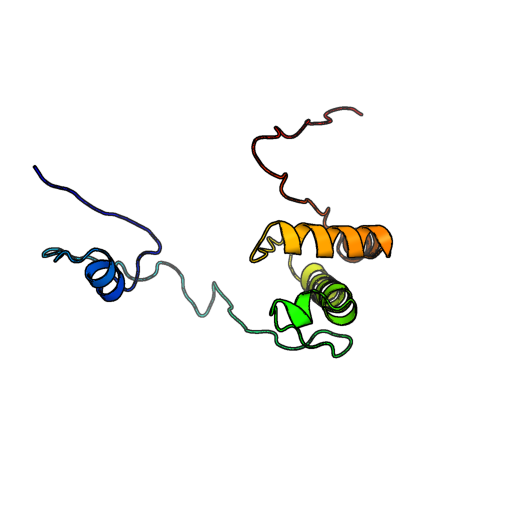. GLN A 1 100 ? -10.301 9.268 12.096 1.00 97.25 100 GLN A O 1
ATOM 758 N N . ARG A 1 101 ? -10.520 8.485 9.999 1.00 97.88 101 ARG A N 1
ATOM 759 C CA . ARG A 1 101 ? -11.604 7.546 10.316 1.00 97.88 101 ARG A CA 1
ATOM 760 C C . ARG A 1 101 ? -11.154 6.512 11.343 1.00 97.88 101 ARG A C 1
ATOM 762 O O . ARG A 1 101 ? -11.840 6.312 12.342 1.00 97.88 101 ARG A O 1
ATOM 769 N N . TRP A 1 102 ? -9.983 5.909 11.169 1.00 98.31 102 TRP A N 1
ATOM 770 C CA . TRP A 1 102 ? -9.471 4.917 12.116 1.00 98.31 102 TRP A CA 1
ATOM 771 C C . TRP A 1 102 ? -9.087 5.514 13.469 1.00 98.31 102 TRP A C 1
ATOM 773 O O . TRP A 1 102 ? -9.308 4.886 14.503 1.00 98.31 102 TRP A O 1
ATOM 783 N N . LYS A 1 103 ? -8.547 6.736 13.498 1.00 98.00 103 LYS A N 1
ATOM 784 C CA . LYS A 1 103 ? -8.242 7.441 14.752 1.00 98.00 103 LYS A CA 1
ATOM 785 C C . LYS A 1 103 ? -9.520 7.798 15.519 1.00 98.00 103 LYS A C 1
ATOM 787 O O . LYS A 1 103 ? -9.576 7.582 16.725 1.00 98.00 103 LYS A O 1
ATOM 792 N N . SER A 1 104 ? -10.552 8.289 14.829 1.00 98.12 104 SER A N 1
ATOM 793 C CA . SER A 1 104 ? -11.826 8.701 15.447 1.00 98.12 104 SER A CA 1
ATOM 794 C C . SER A 1 104 ? -12.699 7.533 15.915 1.00 98.12 104 SER A C 1
ATOM 796 O O . SER A 1 104 ? -13.393 7.658 16.918 1.00 98.12 104 SER A O 1
ATOM 798 N N . THR A 1 105 ? -12.642 6.389 15.232 1.00 97.94 105 THR A N 1
ATOM 799 C CA . THR A 1 105 ? -13.369 5.162 15.617 1.00 97.94 105 THR A CA 1
ATOM 800 C C . THR A 1 105 ? -12.608 4.295 16.622 1.00 97.94 105 THR A C 1
ATOM 802 O O . THR A 1 105 ? -13.148 3.313 17.122 1.00 97.94 105 THR A O 1
ATOM 805 N N . GLY A 1 106 ? -11.344 4.621 16.910 1.00 97.94 106 GLY A N 1
ATOM 806 C CA . GLY A 1 106 ? -10.461 3.802 17.744 1.00 97.94 106 GLY A CA 1
ATOM 807 C C . GLY A 1 106 ? -9.833 2.606 17.019 1.00 97.94 106 GLY A C 1
ATOM 808 O O . GLY A 1 106 ? -8.970 1.945 17.599 1.00 97.94 106 GLY A O 1
ATOM 809 N N . ALA A 1 107 ? -10.182 2.360 15.750 1.00 97.88 107 ALA A N 1
ATOM 810 C CA . ALA A 1 107 ? -9.618 1.274 14.949 1.00 97.88 107 ALA A CA 1
ATOM 811 C C . ALA A 1 107 ? -8.087 1.350 14.840 1.00 97.88 107 ALA A C 1
ATOM 813 O O . ALA A 1 107 ? -7.435 0.314 14.856 1.00 97.88 107 ALA A O 1
ATOM 814 N N . TRP A 1 108 ? -7.504 2.556 14.818 1.00 98.06 108 TRP A N 1
ATOM 815 C CA . TRP A 1 108 ? -6.047 2.749 14.795 1.00 98.06 108 TRP A CA 1
ATOM 816 C C . TRP A 1 108 ? -5.363 2.067 15.986 1.00 98.06 108 TRP A C 1
ATOM 818 O O . TRP A 1 108 ? -4.475 1.240 15.817 1.00 98.06 108 TRP A O 1
ATOM 828 N N . LYS A 1 109 ? -5.822 2.367 17.207 1.00 97.75 109 LYS A N 1
ATOM 829 C CA . LYS A 1 109 ? -5.266 1.767 18.427 1.00 97.75 109 LYS A CA 1
ATOM 830 C C . LYS A 1 109 ? -5.570 0.273 18.501 1.00 97.75 109 LYS A C 1
ATOM 832 O O . LYS A 1 109 ? -4.725 -0.496 18.943 1.00 97.75 109 LYS A O 1
ATOM 837 N N . ALA A 1 110 ? -6.758 -0.141 18.056 1.00 96.88 110 ALA A N 1
ATOM 838 C CA . ALA A 1 110 ? -7.136 -1.550 18.026 1.00 96.88 110 ALA A CA 1
ATOM 839 C C . ALA A 1 110 ? -6.247 -2.370 17.072 1.00 96.88 110 ALA A C 1
ATOM 841 O O . ALA A 1 110 ? -5.870 -3.488 17.407 1.00 96.88 110 ALA A O 1
ATOM 842 N N . LEU A 1 111 ? -5.877 -1.810 15.915 1.00 96.81 111 LEU A N 1
ATOM 843 C CA . LEU A 1 111 ? -4.920 -2.394 14.970 1.00 96.81 111 LEU A CA 1
ATOM 844 C C . LEU A 1 111 ? -3.538 -2.568 15.608 1.00 96.81 111 LEU A C 1
ATOM 846 O O . LEU A 1 111 ? -2.979 -3.664 15.552 1.00 96.81 111 LEU A O 1
ATOM 850 N N . GLU A 1 112 ? -3.011 -1.528 16.258 1.00 97.62 112 GLU A N 1
ATOM 851 C CA . GLU A 1 112 ? -1.715 -1.601 16.950 1.00 97.62 112 GLU A CA 1
ATOM 852 C C . GLU A 1 112 ? -1.724 -2.658 18.061 1.00 97.62 112 GLU A C 1
ATOM 854 O O . GLU A 1 112 ? -0.807 -3.470 18.158 1.00 97.62 112 GLU A O 1
ATOM 859 N N . GLN A 1 113 ? -2.786 -2.696 18.868 1.00 97.19 113 GLN A N 1
ATOM 860 C CA . GLN A 1 113 ? -2.938 -3.659 19.961 1.00 97.19 113 GLN A CA 1
ATOM 861 C C . GLN A 1 113 ? -3.079 -5.098 19.458 1.00 97.19 113 GLN A C 1
ATOM 863 O O . GLN A 1 113 ? -2.459 -6.002 20.011 1.00 97.19 113 GLN A O 1
ATOM 868 N N . ALA A 1 114 ? -3.880 -5.322 18.414 1.00 96.69 114 ALA A N 1
ATOM 869 C CA . ALA A 1 114 ? -4.146 -6.660 17.894 1.00 96.69 114 ALA A CA 1
ATOM 870 C C . ALA A 1 114 ? -2.941 -7.265 17.157 1.00 96.69 114 ALA A C 1
ATOM 872 O O . ALA A 1 114 ? -2.792 -8.484 17.130 1.00 96.69 114 ALA A O 1
ATOM 873 N N . THR A 1 115 ? -2.105 -6.427 16.541 1.00 96.56 115 THR A N 1
ATOM 874 C CA . THR A 1 115 ? -0.991 -6.869 15.681 1.00 96.56 115 THR A CA 1
ATOM 875 C C . THR A 1 115 ? 0.377 -6.723 16.348 1.00 96.56 115 THR A C 1
ATOM 877 O O . THR A 1 115 ? 1.360 -7.281 15.866 1.00 96.56 115 THR A O 1
ATOM 880 N N . GLY A 1 116 ? 0.471 -5.925 17.418 1.00 96.25 116 GLY A N 1
ATOM 881 C CA . GLY A 1 116 ? 1.736 -5.502 18.020 1.00 96.25 116 GLY A CA 1
ATOM 882 C C . GLY A 1 116 ? 2.559 -4.550 17.140 1.00 96.25 116 GLY A C 1
ATOM 883 O O . GLY A 1 116 ? 3.677 -4.194 17.512 1.00 96.25 116 GLY A O 1
ATOM 884 N N . LYS A 1 117 ? 2.044 -4.134 15.973 1.00 96.38 117 LYS A N 1
ATOM 885 C CA . LYS A 1 117 ? 2.741 -3.241 15.041 1.00 96.38 117 LYS A CA 1
ATOM 886 C C . LYS A 1 117 ? 2.348 -1.801 15.314 1.00 96.38 117 LYS A C 1
ATOM 888 O O . LYS A 1 117 ? 1.179 -1.449 15.199 1.00 96.38 117 LYS A O 1
ATOM 893 N N . LYS A 1 118 ? 3.330 -0.952 15.613 1.00 97.19 118 LYS A N 1
ATOM 894 C CA . LYS A 1 118 ? 3.116 0.495 15.697 1.00 97.19 118 LYS A CA 1
ATOM 895 C C . LYS A 1 118 ? 2.795 1.053 14.311 1.00 97.19 118 LYS A C 1
ATOM 897 O O . LYS A 1 118 ? 3.490 0.742 13.343 1.00 97.19 118 LYS A O 1
ATOM 902 N N . MET A 1 119 ? 1.760 1.877 14.221 1.00 96.44 119 MET A N 1
ATOM 903 C CA . MET A 1 119 ? 1.340 2.498 12.974 1.00 96.44 119 MET A CA 1
ATOM 904 C C . MET A 1 119 ? 1.998 3.867 12.811 1.00 96.44 119 MET A C 1
ATOM 906 O O . MET A 1 119 ? 2.033 4.687 13.730 1.00 96.44 119 MET A O 1
ATOM 910 N N . PHE A 1 120 ? 2.472 4.135 11.599 1.00 95.94 120 PHE A N 1
ATOM 911 C CA . PHE A 1 120 ? 3.046 5.416 11.210 1.00 95.94 120 PHE A CA 1
ATOM 912 C C . PHE A 1 120 ? 2.313 5.944 9.986 1.00 95.94 120 PHE A C 1
ATOM 914 O O . PHE A 1 120 ? 1.855 5.178 9.139 1.00 95.94 120 PHE A O 1
ATOM 921 N N . GLN A 1 121 ? 2.195 7.262 9.912 1.00 95.44 121 GLN A N 1
ATOM 922 C CA . GLN A 1 121 ? 1.596 7.954 8.785 1.00 95.44 121 GLN A CA 1
ATOM 923 C C . GLN A 1 121 ? 2.666 8.837 8.150 1.00 95.44 121 GLN A C 1
ATOM 925 O O . GLN A 1 121 ? 3.360 9.556 8.868 1.00 95.44 121 GLN A O 1
ATOM 930 N N . GLU A 1 122 ? 2.801 8.782 6.827 1.00 90.75 122 GLU A N 1
ATOM 931 C CA . GLU A 1 122 ? 3.705 9.682 6.112 1.00 90.75 122 GLU A CA 1
ATOM 932 C C . GLU A 1 122 ? 3.255 11.149 6.302 1.00 90.75 122 GLU A C 1
ATOM 934 O O . GLU A 1 122 ? 2.056 11.432 6.173 1.00 90.75 122 GLU A O 1
ATOM 939 N N . PRO A 1 123 ? 4.171 12.079 6.637 1.00 86.31 123 PRO A N 1
ATOM 940 C CA . PRO A 1 123 ? 3.851 13.498 6.751 1.00 86.31 123 PRO A CA 1
ATOM 941 C C . PRO A 1 123 ? 3.510 14.104 5.383 1.00 86.31 123 PRO A C 1
ATOM 943 O O . PRO A 1 123 ? 3.960 13.639 4.336 1.00 86.31 123 PRO A O 1
ATOM 946 N N . ARG A 1 124 ? 2.724 15.185 5.378 1.00 80.31 124 ARG A N 1
ATOM 947 C CA . ARG A 1 124 ? 2.475 15.955 4.154 1.00 80.31 124 ARG A CA 1
ATOM 948 C C . ARG A 1 124 ? 3.637 16.922 3.917 1.00 80.31 124 ARG A C 1
ATOM 950 O O . ARG A 1 124 ? 3.777 17.906 4.632 1.00 80.31 124 ARG A O 1
ATOM 957 N N . GLY A 1 125 ? 4.413 16.696 2.859 1.00 68.38 125 GLY A N 1
ATOM 958 C CA . GLY A 1 125 ? 5.481 17.613 2.446 1.00 68.38 125 GLY A CA 1
ATOM 959 C C . GLY A 1 125 ? 6.728 17.565 3.338 1.00 68.38 125 GLY A C 1
ATOM 960 O O . GLY A 1 125 ? 6.944 16.614 4.079 1.00 68.38 125 GLY A O 1
ATOM 961 N N . ASN A 1 126 ? 7.571 18.596 3.233 1.00 56.81 126 ASN A N 1
ATOM 962 C CA . ASN A 1 126 ? 8.911 18.679 3.834 1.00 56.81 126 ASN A CA 1
ATOM 963 C C . ASN A 1 126 ? 8.910 18.915 5.364 1.00 56.81 126 ASN A C 1
ATOM 965 O O . ASN A 1 126 ? 9.829 19.536 5.900 1.00 56.81 126 ASN A O 1
ATOM 969 N N . GLU A 1 127 ? 7.877 18.468 6.074 1.00 57.69 127 GLU A N 1
ATOM 970 C CA . GLU A 1 127 ? 7.848 18.526 7.532 1.00 57.69 127 GLU A CA 1
ATOM 971 C C . GLU A 1 127 ? 8.766 17.429 8.077 1.00 57.69 127 GLU A C 1
ATOM 973 O O . GLU A 1 127 ? 8.469 16.235 8.013 1.00 57.69 127 GLU A O 1
ATOM 978 N N . GLN A 1 128 ? 9.941 17.854 8.552 1.00 45.78 128 GLN A N 1
ATOM 979 C CA . GLN A 1 128 ? 10.911 16.985 9.209 1.00 45.78 128 GLN A CA 1
ATOM 980 C C . GLN A 1 128 ? 10.234 16.238 10.365 1.00 45.78 128 GLN A C 1
ATOM 982 O O . GLN A 1 128 ? 9.510 16.858 11.149 1.00 45.78 128 GLN A O 1
ATOM 987 N N . PRO A 1 129 ? 10.484 14.928 10.522 1.00 48.03 129 PRO A N 1
ATOM 988 C CA . PRO A 1 129 ? 9.997 14.215 11.683 1.00 48.03 129 PRO A CA 1
ATOM 989 C C . PRO A 1 129 ? 10.664 14.816 12.922 1.00 48.03 129 PRO A C 1
ATOM 991 O O . PRO A 1 129 ? 11.881 14.721 13.089 1.00 48.03 129 PRO A O 1
ATOM 994 N N . HIS A 1 130 ? 9.868 15.440 13.793 1.00 43.50 130 HIS A N 1
ATOM 995 C CA . HIS A 1 130 ? 10.280 15.695 15.166 1.00 43.50 130 HIS A CA 1
ATOM 996 C C . HIS A 1 130 ? 10.531 14.330 15.810 1.00 43.50 130 HIS A C 1
ATOM 998 O O . HIS A 1 130 ? 9.607 13.591 16.149 1.00 43.50 130 HIS A O 1
ATOM 1004 N N . ALA A 1 131 ? 11.806 13.961 15.894 1.00 45.97 131 ALA A N 1
ATOM 1005 C CA . ALA A 1 131 ? 12.248 12.859 16.716 1.00 45.97 131 ALA A CA 1
ATOM 1006 C C . ALA A 1 131 ? 12.019 13.262 18.174 1.00 45.97 131 ALA A C 1
ATOM 1008 O O . ALA A 1 131 ? 12.857 13.932 18.774 1.00 45.97 131 ALA A O 1
ATOM 1009 N N . ASP A 1 132 ? 10.894 12.840 18.746 1.00 44.53 132 ASP A N 1
ATOM 1010 C CA . ASP A 1 132 ? 10.777 12.715 20.195 1.00 44.53 132 ASP A CA 1
ATOM 1011 C C . ASP A 1 132 ? 11.653 11.533 20.627 1.00 44.53 132 ASP A C 1
ATOM 1013 O O . ASP A 1 132 ? 11.208 10.402 20.819 1.00 44.53 132 ASP A O 1
ATOM 1017 N N . ALA A 1 133 ? 12.954 11.805 20.718 1.00 44.50 133 ALA A N 1
ATOM 1018 C CA . ALA A 1 133 ? 13.846 11.090 21.605 1.00 44.50 133 ALA A CA 1
ATOM 1019 C C . ALA A 1 133 ? 13.694 11.730 22.991 1.00 44.50 133 ALA A C 1
ATOM 1021 O O . ALA A 1 133 ? 14.248 12.796 23.255 1.00 44.50 133 ALA A O 1
ATOM 1022 N N . GLY A 1 134 ? 12.920 11.095 23.868 1.00 42.69 134 GLY A N 1
ATOM 1023 C CA . GLY A 1 134 ? 12.801 11.524 25.257 1.00 42.69 134 GLY A CA 1
ATOM 1024 C C . GLY A 1 134 ? 12.003 10.543 26.108 1.00 42.69 134 GLY A C 1
ATOM 1025 O O . GLY A 1 134 ? 10.786 10.466 25.961 1.00 42.69 134 GLY A O 1
ATOM 1026 N N . GLY A 1 135 ? 12.701 9.845 27.013 1.00 35.69 135 GLY A N 1
ATOM 1027 C CA . GLY A 1 135 ? 12.131 9.049 28.106 1.00 35.69 135 GLY A CA 1
ATOM 1028 C C . GLY A 1 135 ? 12.663 7.632 28.177 1.00 35.69 135 GLY A C 1
ATOM 1029 O O . GLY A 1 135 ? 11.917 6.733 27.740 1.00 35.69 135 GLY A O 1
#

Mean predicted aligned error: 8.62 Å

Radius of gyration: 20.25 Å; Cα contacts (8 Å, |Δi|>4): 88; chains: 1; bounding box: 46×38×59 Å

Sequence (135 aa):
RCVVLTSGTLAPLNSFASELGVSFPIRMEAPHCVDVHEQVWAGAVGVGPAGASLHGTFKTAAEFAYQDDLGNALREWCRDIPHGVLVFFPSYSLLDRVAQRWKSTGAWKALEQATGKKMFQEPRGNEQPHADAGG

InterPro domains:
  IPR006555 ATP-dependent helicase, C-terminal [PF13307] (75-123)
  IPR027417 P-loop containing nucleoside triphosphate hydrolase [G3DSA:3.40.50.300] (53-132)
  IPR045028 Helicase superfamily 1/2, DinG/Rad3-like [PTHR11472] (1-127)

Solvent-accessible surface area (backbone atoms only — not comparable to full-atom values): 9005 Å² total; per-residue (Å²): 141,86,88,86,87,84,71,98,72,60,76,64,58,67,60,54,31,60,75,70,74,46,88,70,93,77,81,86,81,78,79,77,95,62,56,63,89,83,74,53,87,86,84,87,73,61,60,27,84,82,66,29,59,54,54,83,43,81,69,48,55,68,37,65,59,28,45,53,18,52,51,48,40,49,40,60,51,43,56,73,51,72,88,80,86,88,86,87,62,102,40,69,74,55,43,50,52,44,53,49,50,26,57,75,71,44,50,48,61,51,39,27,69,71,39,73,42,85,85,82,76,86,68,84,71,93,61,72,81,81,77,86,81,81,136

Secondary structure (DSSP, 8-state):
-------SS--SHHHHHHHHT---SS---PPPSS-TTTT-------B-TTS-B----TTGGGSHHHHHHHHHHHHHHHHHS-S------S-HHHHHHHHH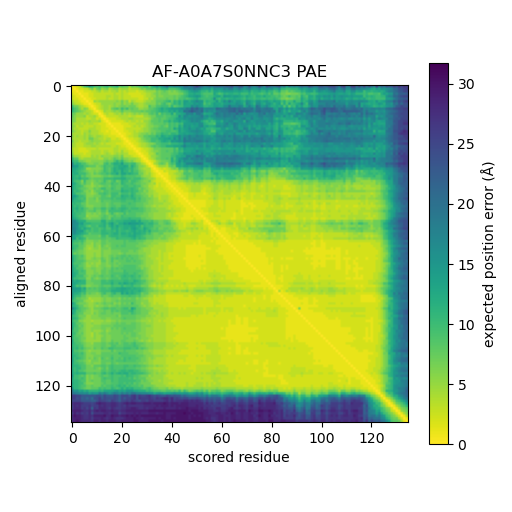HHHHHSHHHHHHHHH-PPP----SSS---------